Protein AF-A0A954ERR8-F1 (afdb_monomer_lite)

Foldseek 3Di:
DFAPWDDWQWPACPQVLGTWTWTWGADPPPRDIDTDIDRCSQPVDDDDPAAHPVRHGDPCLLVQLLVVLLVQLCQQVVCPVNVDHDQEAEAEALSNLCNLVNNVVVDPDGHAYEYEYADPVRFPKAAPVCCVRSPHDCVQCDPLHQPDPRIGTSNRSNVRRGPHYDYPDPVVVVVVVDDD

Secondary structure (DSSP, 8-state):
--BS--PPEEEE-TTSS--EEEEEEE-TTT--EEEEEE-HHHHSSSS-SSB-TTSSBPTTHHHHHHHHHHHHHHHHT-HHHHT---S-EEEESGGGTTHHHHHHHH-SS---EEEEES-TT---EE-GGGGGGTT--GGGSSTTTTEETTEEEHHHHHHHH-SEEEES-HHHHHHTTS--

Structure (mmCIF, N/CA/C/O backbone):
data_AF-A0A954ERR8-F1
#
_entry.id   AF-A0A954ERR8-F1
#
loop_
_atom_site.group_PDB
_atom_site.id
_atom_site.type_symbol
_atom_site.label_atom_id
_atom_site.label_alt_id
_atom_site.label_comp_id
_atom_site.label_asym_id
_atom_site.label_entity_id
_atom_site.label_seq_id
_atom_site.pdbx_PDB_ins_code
_atom_site.Cartn_x
_atom_site.Cartn_y
_atom_site.Cartn_z
_atom_site.occupancy
_atom_site.B_iso_or_equiv
_atom_site.auth_seq_id
_atom_site.auth_comp_id
_atom_site.auth_asym_id
_atom_site.auth_atom_id
_atom_site.pdbx_PDB_model_num
ATOM 1 N N . MET A 1 1 ? 0.795 -20.669 -9.397 1.00 70.62 1 MET A N 1
ATOM 2 C CA . MET A 1 1 ? 0.284 -19.777 -10.470 1.00 70.62 1 MET A CA 1
ATOM 3 C C . MET A 1 1 ? -1.244 -19.783 -10.391 1.00 70.62 1 MET A C 1
ATOM 5 O O . MET A 1 1 ? -1.769 -20.836 -10.061 1.00 70.62 1 MET A O 1
ATOM 9 N N . LEU A 1 2 ? -1.947 -18.662 -10.621 1.00 84.50 2 LEU A N 1
ATOM 10 C CA . LEU A 1 2 ? -3.424 -18.640 -10.559 1.00 84.50 2 LEU A CA 1
ATOM 11 C C . LEU A 1 2 ? -4.055 -19.585 -11.595 1.00 84.50 2 LEU A C 1
ATOM 13 O O . LEU A 1 2 ? -3.574 -19.647 -12.730 1.00 84.50 2 LEU A O 1
ATOM 17 N N . ALA A 1 3 ? -5.142 -20.249 -11.200 1.00 78.12 3 ALA A N 1
ATOM 18 C CA . ALA A 1 3 ? -6.056 -20.965 -12.087 1.00 78.12 3 ALA A CA 1
ATOM 19 C C . ALA A 1 3 ? -7.071 -19.993 -12.722 1.00 78.12 3 ALA A C 1
ATOM 21 O O . ALA A 1 3 ? -7.228 -18.866 -12.248 1.00 78.12 3 ALA A O 1
ATOM 22 N N . ASP A 1 4 ? -7.746 -20.422 -13.794 1.00 87.06 4 ASP A N 1
ATOM 23 C CA . ASP A 1 4 ? -8.858 -19.705 -14.444 1.00 87.06 4 ASP A CA 1
ATOM 24 C C . ASP A 1 4 ? -8.590 -18.217 -14.705 1.00 87.06 4 ASP A C 1
ATOM 26 O O . ASP A 1 4 ? -9.375 -17.339 -14.335 1.00 87.06 4 ASP A O 1
ATOM 30 N N . LYS A 1 5 ? -7.438 -17.917 -15.314 1.00 87.75 5 LYS A N 1
ATOM 31 C CA . LYS A 1 5 ? -7.037 -16.532 -15.581 1.00 87.75 5 LYS A CA 1
ATOM 32 C C . LYS A 1 5 ? -8.057 -15.847 -16.491 1.00 87.75 5 LYS A C 1
ATOM 34 O O . LYS A 1 5 ? -8.294 -16.288 -17.614 1.00 87.75 5 LYS A O 1
ATOM 39 N N . GLY A 1 6 ? -8.631 -14.750 -16.008 1.00 87.56 6 GLY A N 1
ATOM 40 C CA . GLY A 1 6 ? -9.540 -13.907 -16.777 1.00 87.56 6 GLY A CA 1
ATOM 41 C C . GLY A 1 6 ? -8.800 -12.855 -17.606 1.00 87.56 6 GLY A C 1
ATOM 42 O O . GLY A 1 6 ? -7.570 -12.774 -17.617 1.00 87.56 6 GLY A O 1
ATOM 43 N N . ARG A 1 7 ? -9.567 -12.008 -18.301 1.00 90.50 7 ARG A N 1
ATOM 44 C CA . ARG A 1 7 ? -9.013 -10.909 -19.101 1.00 90.50 7 ARG A CA 1
ATOM 45 C C . ARG A 1 7 ? -8.315 -9.885 -18.189 1.00 90.50 7 ARG A C 1
ATOM 47 O O . ARG A 1 7 ? -8.961 -9.390 -17.265 1.00 90.50 7 ARG A O 1
ATOM 54 N N . PRO A 1 8 ? -7.048 -9.517 -18.456 1.00 93.06 8 PRO A N 1
ATOM 55 C CA . PRO A 1 8 ? -6.372 -8.484 -17.685 1.00 93.06 8 PRO A CA 1
ATOM 56 C C . PRO A 1 8 ? -7.074 -7.129 -17.780 1.00 93.06 8 PRO A C 1
ATOM 58 O O . PRO A 1 8 ? -7.517 -6.717 -18.857 1.00 93.06 8 PRO A O 1
ATOM 61 N N . ILE A 1 9 ? -7.118 -6.421 -16.657 1.00 92.19 9 ILE A N 1
ATOM 62 C CA . ILE A 1 9 ? -7.685 -5.081 -16.531 1.00 92.19 9 ILE A CA 1
ATOM 63 C C . ILE A 1 9 ? -6.525 -4.087 -16.523 1.00 92.19 9 ILE A C 1
ATOM 65 O O . ILE A 1 9 ? -5.677 -4.134 -15.632 1.00 92.19 9 ILE A O 1
ATOM 69 N N . ARG A 1 10 ? -6.452 -3.209 -17.528 1.00 93.56 10 ARG A N 1
ATOM 70 C CA . ARG A 1 10 ? -5.370 -2.219 -17.635 1.00 93.56 10 ARG A CA 1
ATOM 71 C C . ARG A 1 10 ? -5.527 -1.127 -16.579 1.00 93.56 10 ARG A C 1
ATOM 73 O O . ARG A 1 10 ? -6.604 -0.552 -16.455 1.00 93.56 10 ARG A O 1
ATOM 80 N N . LEU A 1 11 ? -4.437 -0.840 -15.870 1.00 92.69 11 LEU A N 1
ATOM 81 C CA . LEU A 1 11 ? -4.310 0.294 -14.952 1.00 92.69 11 LEU A CA 1
ATOM 82 C C . LEU A 1 11 ? -3.485 1.446 -15.558 1.00 92.69 11 LEU A C 1
ATOM 84 O O . LEU A 1 11 ? -3.502 2.547 -15.012 1.00 92.69 11 LEU A O 1
ATOM 88 N N . GLY A 1 12 ? -2.790 1.204 -16.677 1.00 94.94 12 GLY A N 1
ATOM 89 C CA . GLY A 1 12 ? -1.885 2.168 -17.312 1.00 94.94 12 GLY A CA 1
ATOM 90 C C . GLY A 1 12 ? -0.591 2.330 -16.515 1.00 94.94 12 GLY A C 1
ATOM 91 O O . GLY A 1 12 ? -0.167 1.396 -15.834 1.00 94.94 12 GLY A O 1
ATOM 92 N N . ASP A 1 13 ? 0.017 3.512 -16.564 1.00 96.25 13 ASP A N 1
ATOM 93 C CA . ASP A 1 13 ? 1.225 3.843 -15.802 1.00 96.25 13 ASP A CA 1
ATOM 94 C C . ASP A 1 13 ? 0.965 4.991 -14.807 1.00 96.25 13 ASP A C 1
ATOM 96 O O . ASP A 1 13 ? 1.348 6.137 -15.046 1.00 96.25 13 ASP A O 1
ATOM 100 N N . PRO A 1 14 ? 0.253 4.729 -13.698 1.00 93.88 14 PRO A N 1
ATOM 101 C CA . PRO A 1 14 ? -0.209 5.798 -12.821 1.00 93.88 14 PRO A CA 1
ATOM 102 C C . PRO A 1 14 ? 0.894 6.447 -11.979 1.00 93.88 14 PRO A C 1
ATOM 104 O O . PRO A 1 14 ? 0.647 7.511 -11.422 1.00 93.88 14 PRO A O 1
ATOM 107 N N . LEU A 1 15 ? 2.064 5.811 -11.844 1.00 96.06 15 LEU A N 1
ATOM 108 C CA . LEU A 1 15 ? 3.163 6.257 -10.970 1.00 96.06 15 LEU A CA 1
ATOM 109 C C . LEU A 1 15 ? 4.523 6.353 -11.698 1.00 96.06 15 LEU A C 1
ATOM 111 O O . LEU A 1 15 ? 5.566 6.518 -11.055 1.00 96.06 15 LEU A O 1
ATOM 115 N N . GLY A 1 16 ? 4.536 6.241 -13.031 1.00 95.19 16 GLY A N 1
ATOM 116 C CA . GLY A 1 16 ? 5.759 6.287 -13.836 1.00 95.19 16 GLY A CA 1
ATOM 117 C C . GLY A 1 16 ? 6.674 5.075 -13.625 1.00 95.19 16 GLY A C 1
ATOM 118 O O . GLY A 1 16 ? 7.890 5.239 -13.546 1.00 95.19 16 GLY A O 1
ATOM 119 N N . LEU A 1 17 ? 6.098 3.884 -13.440 1.00 94.12 17 LEU A N 1
ATOM 120 C CA . LEU A 1 17 ? 6.796 2.601 -13.273 1.00 94.12 17 LEU A CA 1
ATOM 121 C C . LEU A 1 17 ? 6.710 1.707 -14.521 1.00 94.12 17 LEU A C 1
ATOM 123 O O . LEU A 1 17 ? 7.321 0.637 -14.558 1.00 94.12 17 LEU A O 1
ATOM 127 N N . GLY A 1 18 ? 5.952 2.134 -15.531 1.00 95.00 18 GLY A N 1
ATOM 128 C CA . GLY A 1 18 ? 5.605 1.361 -16.715 1.00 95.00 18 GLY A CA 1
ATOM 129 C C . GLY A 1 18 ? 4.188 0.786 -16.668 1.00 95.00 18 GLY A C 1
ATOM 130 O O . GLY A 1 18 ? 3.493 0.824 -15.653 1.00 95.00 18 GLY A O 1
ATOM 131 N N . GLU A 1 19 ? 3.759 0.239 -17.808 1.00 96.50 19 GLU A N 1
ATOM 132 C CA . GLU A 1 19 ? 2.414 -0.316 -17.993 1.00 96.50 19 GLU A CA 1
ATOM 133 C C . GLU A 1 19 ? 2.089 -1.356 -16.907 1.00 96.50 19 GLU A C 1
ATOM 135 O O . GLU A 1 19 ? 2.792 -2.358 -16.736 1.00 96.50 19 GLU A O 1
ATOM 140 N N . SER A 1 20 ? 0.986 -1.127 -16.198 1.00 96.94 20 SER A N 1
ATOM 141 C CA . SER A 1 20 ? 0.494 -1.984 -15.126 1.00 96.94 20 SER A CA 1
ATOM 142 C C . SER A 1 20 ? -0.925 -2.478 -15.403 1.00 96.94 20 SER A C 1
ATOM 144 O O . SER A 1 20 ? -1.748 -1.823 -16.056 1.00 96.94 20 SER A O 1
ATOM 146 N N . ARG A 1 21 ? -1.222 -3.685 -14.924 1.00 95.81 21 ARG A N 1
ATOM 147 C CA . ARG A 1 21 ? -2.528 -4.334 -15.084 1.00 95.81 21 ARG A CA 1
ATOM 148 C C . ARG A 1 21 ? -2.839 -5.255 -13.914 1.00 95.81 21 ARG A C 1
ATOM 150 O O . ARG A 1 21 ? -1.943 -5.759 -13.248 1.00 95.81 21 ARG A O 1
ATOM 157 N N . LEU A 1 22 ? -4.121 -5.517 -13.706 1.00 94.69 22 LEU A N 1
ATOM 158 C CA . LEU A 1 22 ? -4.595 -6.558 -12.803 1.00 94.69 22 LEU A CA 1
ATOM 159 C C . LEU A 1 22 ? -4.936 -7.803 -13.609 1.00 94.69 22 LEU A C 1
ATOM 161 O O . LEU A 1 22 ? -5.718 -7.738 -14.558 1.00 94.69 22 LEU A O 1
ATOM 165 N N . VAL A 1 23 ? -4.369 -8.940 -13.223 1.00 95.06 23 VAL A N 1
ATOM 166 C CA . VAL A 1 23 ? -4.664 -10.244 -13.818 1.00 95.06 23 VAL A CA 1
ATOM 167 C C . VAL A 1 23 ? -5.600 -11.003 -12.874 1.00 95.06 23 VAL A C 1
ATOM 169 O O . VAL A 1 23 ? -5.136 -11.482 -11.836 1.00 95.06 23 VAL A O 1
ATOM 172 N N . PRO A 1 24 ? -6.906 -11.098 -13.186 1.00 93.12 24 PRO A N 1
ATOM 173 C CA . PRO A 1 24 ? -7.848 -11.854 -12.371 1.00 93.12 24 PRO A CA 1
ATOM 174 C C . PRO A 1 24 ? -7.644 -13.360 -12.549 1.00 93.12 24 PRO A C 1
ATOM 176 O O . PRO A 1 24 ? -7.285 -13.830 -13.629 1.00 93.12 24 PRO A O 1
ATOM 179 N N . GLY A 1 25 ? -7.946 -14.123 -11.509 1.00 94.44 25 GLY A N 1
ATOM 180 C CA . GLY A 1 25 ? -8.005 -15.578 -11.548 1.00 94.44 25 GLY A CA 1
ATOM 181 C C . GLY A 1 25 ? -8.482 -16.144 -10.218 1.00 94.44 25 GLY A C 1
ATOM 182 O O . GLY A 1 25 ? -9.107 -15.447 -9.413 1.00 94.44 25 GLY A O 1
ATOM 183 N N . ARG A 1 26 ? -8.179 -17.417 -9.981 1.00 95.62 26 ARG A N 1
ATOM 184 C CA . ARG A 1 26 ? -8.513 -18.118 -8.741 1.00 95.62 26 ARG A CA 1
ATOM 185 C C . ARG A 1 26 ? -7.284 -18.752 -8.112 1.00 95.62 26 ARG A C 1
ATOM 187 O O . ARG A 1 26 ? -6.397 -19.251 -8.807 1.00 95.62 26 ARG A O 1
ATOM 194 N N . MET A 1 27 ? -7.242 -18.737 -6.786 1.00 95.12 27 MET A N 1
ATOM 195 C CA . MET A 1 27 ? -6.279 -19.520 -6.019 1.00 95.12 27 MET A CA 1
ATOM 196 C C . MET A 1 27 ? -6.541 -21.011 -6.280 1.00 95.12 27 MET A C 1
ATOM 198 O O . MET A 1 27 ? -7.680 -21.437 -6.078 1.00 95.12 27 MET A O 1
ATOM 202 N N . PRO A 1 28 ? -5.543 -21.800 -6.727 1.00 92.25 28 PRO A N 1
ATOM 203 C CA . PRO A 1 28 ? -5.764 -23.192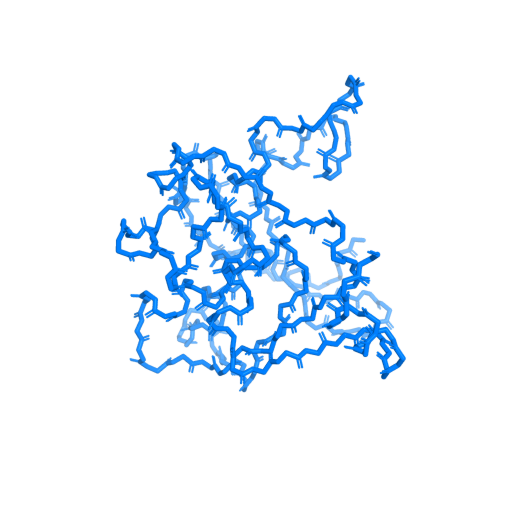 -7.132 1.00 92.25 28 PRO A CA 1
ATOM 204 C C . PRO A 1 28 ? -6.385 -24.066 -6.039 1.00 92.25 28 PRO A C 1
ATOM 206 O O . PRO A 1 28 ? -7.266 -24.867 -6.332 1.00 92.25 28 PRO A O 1
ATOM 209 N N . ASP A 1 29 ? -5.976 -23.861 -4.786 1.00 93.56 29 ASP A N 1
ATOM 210 C CA . ASP A 1 29 ? -6.341 -24.759 -3.683 1.00 93.56 29 ASP A CA 1
ATOM 211 C C . ASP A 1 29 ? -7.678 -24.399 -3.019 1.00 93.56 29 ASP A C 1
ATOM 213 O O . ASP A 1 29 ? -8.315 -25.244 -2.399 1.00 93.56 29 ASP A O 1
ATOM 217 N N . SER A 1 30 ? -8.115 -23.141 -3.129 1.00 95.88 30 SER A N 1
ATOM 218 C CA . SER A 1 30 ? -9.302 -22.633 -2.422 1.00 95.88 30 SER A CA 1
ATOM 219 C C . SER A 1 30 ? -10.393 -22.091 -3.341 1.00 95.88 30 SER A C 1
ATOM 221 O O . SER A 1 30 ? -11.495 -21.796 -2.885 1.00 95.88 30 SER A O 1
ATOM 223 N N . GLY A 1 31 ? -10.098 -21.888 -4.628 1.00 93.44 31 GLY A N 1
ATOM 224 C CA . GLY A 1 31 ? -11.011 -21.252 -5.578 1.00 93.44 31 GLY A CA 1
ATOM 225 C C . GLY A 1 31 ? -11.272 -19.763 -5.308 1.00 93.44 31 GLY A C 1
ATOM 226 O O . GLY A 1 31 ? -12.053 -19.141 -6.038 1.00 93.44 31 GLY A O 1
ATOM 227 N N . VAL A 1 32 ? -10.627 -19.173 -4.292 1.00 93.94 32 VAL A N 1
ATOM 228 C CA . VAL A 1 32 ? -10.771 -17.758 -3.922 1.00 93.94 32 VAL A CA 1
ATOM 229 C C . VAL A 1 32 ? -10.379 -16.880 -5.105 1.00 93.94 32 VAL A C 1
ATOM 231 O O . VAL A 1 32 ? -9.330 -17.085 -5.717 1.00 93.94 32 VAL A O 1
ATOM 234 N N . ARG A 1 33 ? -11.228 -15.896 -5.431 1.00 91.75 33 ARG A N 1
ATOM 235 C CA . ARG A 1 33 ? -10.924 -14.905 -6.470 1.00 91.75 33 ARG A CA 1
ATOM 236 C C . ARG A 1 33 ? -9.710 -14.090 -6.044 1.00 91.75 33 ARG A C 1
ATOM 238 O O . ARG A 1 33 ? -9.688 -13.551 -4.942 1.00 91.75 33 ARG A O 1
ATOM 245 N N . ALA A 1 34 ? -8.739 -13.983 -6.935 1.00 93.12 34 ALA A N 1
ATOM 246 C CA . ALA A 1 34 ? -7.524 -13.223 -6.718 1.00 93.12 34 ALA A CA 1
ATOM 247 C C . ALA A 1 34 ? -7.238 -12.345 -7.932 1.00 93.12 34 ALA A C 1
ATOM 249 O O . ALA A 1 34 ? -7.536 -12.710 -9.071 1.00 93.12 34 ALA A O 1
ATOM 250 N N . TRP A 1 35 ? -6.614 -11.203 -7.675 1.00 93.25 35 TRP A N 1
ATOM 251 C CA . TRP A 1 35 ? -6.053 -10.341 -8.700 1.00 93.25 35 TRP A CA 1
ATOM 252 C C . TRP A 1 35 ? -4.564 -10.207 -8.426 1.00 93.25 35 TRP A C 1
ATOM 254 O O . TRP A 1 35 ? -4.163 -9.855 -7.320 1.00 93.25 35 TRP A O 1
ATOM 264 N N . VAL A 1 36 ? -3.749 -10.499 -9.432 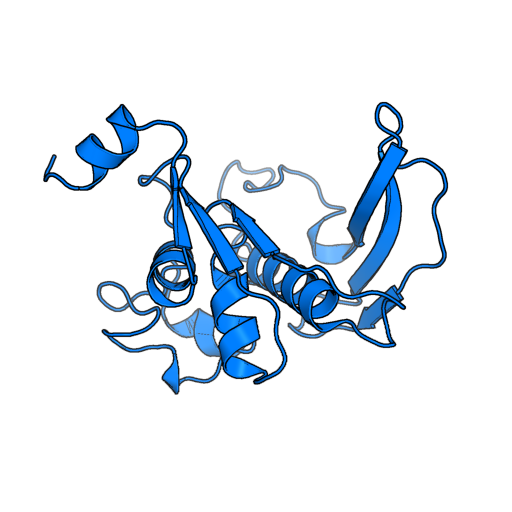1.00 94.88 36 VAL A N 1
ATOM 265 C CA . VAL A 1 36 ? -2.307 -10.261 -9.375 1.00 94.88 36 VAL A CA 1
ATOM 266 C C . VAL A 1 36 ? -2.030 -8.920 -10.030 1.00 94.88 36 VAL A C 1
ATOM 268 O O . VAL A 1 36 ? -2.409 -8.707 -11.183 1.00 94.88 36 VAL A O 1
ATOM 271 N N . LEU A 1 37 ? -1.373 -8.024 -9.296 1.00 95.88 37 LEU A N 1
ATOM 272 C CA . LEU A 1 37 ? -0.784 -6.831 -9.883 1.00 95.88 37 LEU A CA 1
ATOM 273 C C . LEU A 1 37 ? 0.403 -7.251 -10.747 1.00 95.88 37 LEU A C 1
ATOM 275 O O . LEU A 1 37 ? 1.378 -7.810 -10.252 1.00 95.88 37 LEU A O 1
ATOM 279 N N . ASP A 1 38 ? 0.304 -6.971 -12.036 1.00 95.88 38 ASP A N 1
ATOM 280 C CA . ASP A 1 38 ? 1.352 -7.211 -13.009 1.00 95.88 38 ASP A CA 1
ATOM 281 C C . ASP A 1 38 ? 1.912 -5.870 -13.490 1.00 95.88 38 ASP A C 1
ATOM 283 O O . ASP A 1 38 ? 1.192 -5.035 -14.039 1.00 95.88 38 ASP A O 1
ATOM 287 N N . CYS A 1 39 ? 3.203 -5.673 -13.246 1.00 96.75 39 CYS A N 1
ATOM 288 C CA . CYS A 1 39 ? 4.005 -4.540 -13.696 1.00 96.75 39 CYS A CA 1
ATOM 289 C C . CYS A 1 39 ? 5.419 -5.085 -13.955 1.00 96.75 39 CYS A C 1
ATOM 291 O O . CYS A 1 39 ? 6.243 -5.132 -13.034 1.00 96.75 39 CYS A O 1
ATOM 293 N N . PRO A 1 40 ? 5.694 -5.590 -15.172 1.00 95.12 40 PRO A N 1
ATOM 294 C CA . PRO A 1 40 ? 6.929 -6.312 -15.460 1.00 95.12 40 PRO A CA 1
ATOM 295 C C . PRO A 1 40 ? 8.218 -5.562 -15.095 1.00 95.12 40 PRO A C 1
ATOM 297 O O . PRO A 1 40 ? 9.068 -6.198 -14.472 1.00 95.12 40 PRO A O 1
ATOM 300 N N . PRO A 1 41 ? 8.363 -4.240 -15.343 1.00 94.19 41 PRO A N 1
ATOM 301 C CA . PRO A 1 41 ? 9.567 -3.510 -14.935 1.00 94.19 41 PRO A CA 1
ATOM 302 C C . PRO A 1 41 ? 9.860 -3.582 -13.428 1.00 94.19 41 PRO A C 1
ATOM 304 O O . PRO A 1 41 ? 11.016 -3.516 -13.021 1.00 94.19 41 PRO A O 1
ATOM 307 N N . MET A 1 42 ? 8.823 -3.732 -12.596 1.00 93.31 42 MET A N 1
ATOM 308 C CA . MET A 1 42 ? 8.934 -3.719 -11.134 1.00 93.31 42 MET A CA 1
ATOM 309 C C . MET A 1 42 ? 8.997 -5.109 -10.500 1.00 93.31 42 MET A C 1
ATOM 311 O O . MET A 1 42 ? 9.542 -5.245 -9.402 1.00 93.31 42 MET A O 1
ATOM 315 N N . PHE A 1 43 ? 8.426 -6.127 -11.151 1.00 91.56 43 PHE A N 1
ATOM 316 C CA . PHE A 1 43 ? 8.239 -7.456 -10.554 1.00 91.56 43 PHE A CA 1
ATOM 317 C C . PHE A 1 43 ? 8.844 -8.608 -11.365 1.00 91.56 43 PHE A C 1
ATOM 319 O O . PHE A 1 43 ? 8.985 -9.703 -10.832 1.00 91.56 43 PHE A O 1
ATOM 326 N N . THR A 1 44 ? 9.227 -8.390 -12.628 1.00 92.81 44 THR A N 1
ATOM 327 C CA . THR A 1 44 ? 9.946 -9.377 -13.455 1.00 92.81 44 THR A CA 1
ATOM 328 C C . THR A 1 44 ? 11.427 -9.004 -13.511 1.00 92.81 44 THR A C 1
ATOM 330 O O . THR A 1 44 ? 11.950 -8.608 -14.549 1.00 92.81 44 THR A O 1
ATOM 333 N N . ARG A 1 45 ? 12.083 -9.072 -12.352 1.00 92.94 45 ARG A N 1
ATOM 334 C CA . ARG A 1 45 ? 13.506 -8.762 -12.162 1.00 92.94 45 ARG A CA 1
ATOM 335 C C . ARG A 1 45 ? 14.113 -9.679 -11.104 1.00 92.94 45 ARG A C 1
ATOM 337 O O . ARG A 1 45 ? 13.379 -10.207 -10.270 1.00 92.94 45 ARG A O 1
ATOM 344 N N . ASP A 1 46 ? 15.431 -9.850 -11.150 1.00 93.50 46 ASP A N 1
ATOM 345 C CA . ASP A 1 46 ? 16.179 -10.626 -10.156 1.00 93.50 46 ASP A CA 1
ATOM 346 C C . ASP A 1 46 ? 16.082 -9.989 -8.767 1.00 93.50 46 ASP A C 1
ATOM 348 O O . ASP A 1 46 ? 15.936 -8.775 -8.655 1.00 93.50 46 ASP A O 1
ATOM 352 N N . GLY A 1 47 ? 16.215 -10.796 -7.713 1.00 93.00 47 GLY A N 1
ATOM 353 C CA . GLY A 1 47 ? 16.057 -10.369 -6.321 1.00 93.00 47 GLY A CA 1
ATOM 354 C C . GLY A 1 47 ? 14.735 -10.837 -5.705 1.00 93.00 47 GLY A C 1
ATOM 355 O O . GLY A 1 47 ? 14.043 -11.707 -6.235 1.00 93.00 47 GLY A O 1
ATOM 356 N N . GLY A 1 48 ? 14.406 -10.287 -4.540 1.00 92.94 48 GLY A N 1
ATOM 357 C CA . GLY A 1 48 ? 13.203 -10.604 -3.779 1.00 92.94 48 GLY A CA 1
ATOM 358 C C . GLY A 1 48 ? 12.096 -9.544 -3.881 1.00 92.94 48 GLY A C 1
ATOM 359 O O . GLY A 1 48 ? 12.248 -8.501 -4.527 1.00 92.94 48 GLY A O 1
ATOM 360 N N . PRO A 1 49 ? 10.963 -9.775 -3.188 1.00 89.62 49 PRO A N 1
ATOM 361 C CA . PRO A 1 49 ? 9.861 -8.814 -3.127 1.00 89.62 49 PRO A CA 1
ATOM 362 C C . PRO A 1 49 ? 10.257 -7.462 -2.519 1.00 89.62 49 PRO A C 1
ATOM 364 O O . PRO A 1 49 ? 9.684 -6.448 -2.908 1.00 89.62 49 PRO A O 1
ATOM 367 N N . TYR A 1 50 ? 11.236 -7.467 -1.605 1.00 92.31 50 TYR A N 1
ATOM 368 C CA . TYR A 1 50 ? 11.707 -6.294 -0.857 1.00 92.31 50 TYR A CA 1
ATOM 369 C C . TYR A 1 50 ? 13.160 -5.918 -1.171 1.00 92.31 50 TYR A C 1
ATOM 371 O O . TYR A 1 50 ? 13.469 -4.731 -1.233 1.00 92.31 50 TYR A O 1
ATOM 379 N N . LEU A 1 51 ? 14.016 -6.917 -1.421 1.00 95.62 51 LEU A N 1
ATOM 380 C CA . LEU A 1 51 ? 15.464 -6.745 -1.566 1.00 95.62 51 LEU A CA 1
ATOM 381 C C . LEU A 1 51 ? 15.932 -6.969 -3.006 1.00 95.62 51 LEU A C 1
ATOM 383 O O . LEU A 1 51 ? 15.422 -7.859 -3.692 1.00 95.62 51 LEU A O 1
ATOM 387 N N . GLY A 1 52 ? 16.910 -6.186 -3.447 1.00 95.69 52 GLY A N 1
ATOM 388 C CA . GLY A 1 52 ? 17.631 -6.369 -4.698 1.00 95.69 52 GLY A CA 1
ATOM 389 C C . GLY A 1 52 ? 18.600 -7.555 -4.670 1.00 95.69 52 GLY A C 1
ATOM 390 O O . GLY A 1 52 ? 18.797 -8.182 -3.626 1.00 95.69 52 GLY A O 1
ATOM 391 N N . PRO A 1 53 ? 19.226 -7.885 -5.815 1.00 94.75 53 PRO A N 1
ATOM 392 C CA . PRO A 1 53 ? 20.251 -8.931 -5.896 1.00 94.75 53 PRO A CA 1
ATOM 393 C C . PRO A 1 53 ? 21.465 -8.691 -4.987 1.00 94.75 53 PRO A C 1
ATOM 395 O O . PRO A 1 53 ? 22.178 -9.631 -4.651 1.00 94.75 53 PRO A O 1
ATOM 398 N N . ASP A 1 54 ? 21.699 -7.440 -4.595 1.00 95.19 54 ASP A N 1
ATOM 399 C CA . ASP A 1 54 ? 22.746 -7.004 -3.670 1.00 95.19 54 ASP A CA 1
ATOM 400 C C . ASP A 1 54 ? 22.345 -7.130 -2.186 1.00 95.19 54 ASP A C 1
ATOM 402 O O . ASP A 1 54 ? 23.162 -6.864 -1.307 1.00 95.19 54 ASP A O 1
ATOM 406 N N . GLY A 1 55 ? 21.106 -7.547 -1.903 1.00 95.19 55 GLY A N 1
ATOM 407 C CA . GLY A 1 55 ? 20.570 -7.710 -0.553 1.00 95.19 55 GLY A CA 1
ATOM 408 C C . GLY A 1 55 ? 20.075 -6.418 0.101 1.00 95.19 55 GLY A C 1
ATOM 409 O O . GLY A 1 55 ? 19.610 -6.480 1.236 1.00 95.19 55 GLY A O 1
ATOM 410 N N . ASN A 1 56 ? 20.136 -5.276 -0.592 1.00 95.31 56 ASN A N 1
ATOM 411 C CA . ASN A 1 56 ? 19.613 -4.003 -0.098 1.00 95.31 56 ASN A CA 1
ATOM 412 C C . ASN A 1 56 ? 18.153 -3.812 -0.510 1.00 95.31 56 ASN A C 1
ATOM 414 O O . ASN A 1 56 ? 17.694 -4.406 -1.485 1.00 95.31 56 ASN A O 1
ATOM 418 N N . ASP A 1 57 ? 17.421 -2.956 0.200 1.00 94.31 57 ASP A N 1
ATOM 419 C CA . ASP A 1 57 ? 16.077 -2.567 -0.221 1.00 94.31 57 ASP A CA 1
ATOM 420 C C . ASP A 1 57 ? 16.093 -1.966 -1.627 1.00 94.31 57 ASP A C 1
ATOM 422 O O . ASP A 1 57 ? 16.975 -1.181 -1.987 1.00 94.31 57 ASP A O 1
ATOM 426 N N . TRP A 1 58 ? 15.073 -2.288 -2.421 1.00 95.62 58 TRP A N 1
ATOM 427 C CA . TRP A 1 58 ? 14.900 -1.605 -3.694 1.00 95.62 58 TRP A CA 1
ATOM 428 C C . TRP A 1 58 ? 14.689 -0.105 -3.462 1.00 95.62 58 TRP A C 1
ATOM 430 O O . TRP A 1 58 ? 13.780 0.268 -2.712 1.00 95.62 58 TRP A O 1
ATOM 440 N N . PRO A 1 59 ? 15.420 0.773 -4.175 1.00 94.38 59 PRO A N 1
ATOM 441 C CA . PRO A 1 59 ? 15.239 2.217 -4.041 1.00 94.38 59 PRO A CA 1
ATOM 442 C C . PRO A 1 59 ? 13.837 2.665 -4.472 1.00 94.38 59 PRO A C 1
ATOM 444 O O . PRO A 1 59 ? 13.381 3.726 -4.072 1.00 94.38 59 PRO A O 1
ATOM 447 N N . ASP A 1 60 ? 13.132 1.854 -5.265 1.00 95.12 60 ASP A N 1
ATOM 448 C CA . ASP A 1 60 ? 11.773 2.107 -5.742 1.00 95.12 60 ASP A CA 1
ATOM 449 C C . ASP A 1 60 ? 10.672 1.430 -4.899 1.00 95.12 60 ASP A C 1
ATOM 451 O O . ASP A 1 60 ? 9.500 1.483 -5.283 1.00 95.12 60 ASP A O 1
ATOM 455 N N . ASN A 1 61 ? 10.998 0.838 -3.736 1.00 96.75 61 ASN A N 1
ATOM 456 C CA . ASN A 1 61 ? 10.021 0.154 -2.874 1.00 96.75 61 ASN A CA 1
ATOM 457 C C . ASN A 1 61 ? 8.815 1.038 -2.531 1.00 96.75 61 ASN A C 1
ATOM 459 O O . ASN A 1 61 ? 7.677 0.568 -2.603 1.00 96.75 61 ASN A O 1
ATOM 463 N N . PHE A 1 62 ? 9.039 2.325 -2.251 1.00 97.12 62 PHE A N 1
ATOM 464 C CA . PHE A 1 62 ? 7.957 3.279 -2.006 1.00 97.12 62 PHE A CA 1
ATOM 465 C C . PHE A 1 62 ? 6.946 3.292 -3.167 1.00 97.12 62 PHE A C 1
ATOM 467 O O . PHE A 1 62 ? 5.748 3.126 -2.956 1.00 97.12 62 PHE A O 1
ATOM 474 N N . LYS A 1 63 ? 7.411 3.347 -4.423 1.00 96.88 63 LYS A N 1
ATOM 475 C CA . LYS A 1 63 ? 6.525 3.312 -5.596 1.00 96.88 63 LYS A CA 1
ATOM 476 C C . LYS A 1 63 ? 5.889 1.945 -5.821 1.00 96.88 63 LYS A C 1
ATOM 478 O O . LYS A 1 63 ? 4.717 1.888 -6.186 1.00 96.88 63 LYS A O 1
ATOM 483 N N . ARG A 1 64 ? 6.622 0.844 -5.622 1.00 96.25 64 ARG A N 1
ATOM 484 C CA . ARG A 1 64 ? 6.090 -0.521 -5.818 1.00 96.25 64 ARG A CA 1
ATOM 485 C C . ARG A 1 64 ? 4.891 -0.786 -4.915 1.00 96.25 64 ARG A C 1
ATOM 487 O O . ARG A 1 64 ? 3.863 -1.280 -5.377 1.00 96.25 64 ARG A O 1
ATOM 494 N N . PHE A 1 65 ? 5.027 -0.453 -3.634 1.00 97.88 65 PHE A N 1
ATOM 495 C CA . PHE A 1 65 ? 3.980 -0.680 -2.645 1.00 97.88 65 PHE A CA 1
ATOM 496 C C . PHE A 1 65 ? 2.886 0.391 -2.711 1.00 97.88 65 PHE A C 1
ATOM 498 O O . PHE A 1 65 ? 1.717 0.063 -2.519 1.00 97.88 65 PHE A O 1
ATOM 505 N N . ALA A 1 66 ? 3.204 1.618 -3.141 1.00 98.12 66 ALA A N 1
ATOM 506 C CA . ALA A 1 66 ? 2.188 2.585 -3.551 1.00 98.12 66 ALA A CA 1
ATOM 507 C C . ALA A 1 66 ? 1.345 2.075 -4.731 1.00 98.12 66 ALA A C 1
ATOM 509 O O . ALA A 1 66 ? 0.121 2.162 -4.683 1.00 98.12 66 ALA A O 1
ATOM 510 N N . LEU A 1 67 ? 1.955 1.468 -5.759 1.00 97.94 67 LEU A N 1
ATOM 511 C CA . LEU A 1 67 ? 1.222 0.881 -6.886 1.00 97.94 67 LEU A CA 1
ATOM 512 C C . LEU A 1 67 ? 0.305 -0.257 -6.422 1.00 97.94 67 LEU A C 1
ATOM 514 O O . LEU A 1 67 ? -0.847 -0.320 -6.853 1.00 97.94 67 LEU A O 1
ATOM 518 N N . LEU A 1 68 ? 0.788 -1.124 -5.525 1.00 97.75 68 LEU A N 1
ATOM 519 C CA . LEU A 1 68 ? -0.011 -2.193 -4.921 1.00 97.75 68 LEU A CA 1
ATOM 520 C C . LEU A 1 68 ? -1.217 -1.637 -4.157 1.00 97.75 68 LEU A C 1
ATOM 522 O O . LEU A 1 68 ? -2.351 -2.039 -4.420 1.00 97.75 68 LEU A O 1
ATOM 526 N N . ALA A 1 69 ? -0.983 -0.690 -3.250 1.00 98.06 69 ALA A N 1
ATOM 527 C CA . ALA A 1 69 ? -2.028 -0.059 -2.457 1.00 98.06 69 ALA A CA 1
ATOM 528 C C . ALA A 1 69 ? -3.044 0.689 -3.334 1.00 98.06 69 ALA A C 1
ATOM 530 O O . ALA A 1 69 ? -4.253 0.538 -3.160 1.00 98.06 69 ALA A O 1
ATOM 531 N N . ARG A 1 70 ? -2.570 1.429 -4.340 1.00 96.19 70 ARG A N 1
ATOM 532 C CA . ARG A 1 70 ? -3.412 2.144 -5.302 1.00 96.19 70 ARG A CA 1
ATOM 533 C C . ARG A 1 70 ? -4.271 1.179 -6.114 1.00 96.19 70 ARG A C 1
ATOM 535 O O . ARG A 1 70 ? -5.458 1.422 -6.303 1.00 96.19 70 ARG A O 1
ATOM 542 N N . ALA A 1 71 ? -3.700 0.070 -6.579 1.00 95.38 71 ALA A N 1
ATOM 543 C CA . ALA A 1 71 ? -4.440 -0.955 -7.305 1.00 95.38 71 ALA A CA 1
ATOM 544 C C . ALA A 1 71 ? -5.513 -1.621 -6.425 1.00 95.38 71 ALA A C 1
ATOM 546 O O . ALA A 1 71 ? -6.637 -1.813 -6.882 1.00 95.38 71 ALA A O 1
ATOM 547 N N . ALA A 1 72 ? -5.201 -1.917 -5.160 1.00 95.62 72 ALA A N 1
ATOM 548 C CA . ALA A 1 72 ? -6.168 -2.455 -4.204 1.00 95.62 72 ALA A CA 1
ATOM 549 C C . ALA A 1 72 ? -7.304 -1.461 -3.907 1.00 95.62 72 ALA A C 1
ATOM 551 O O . ALA A 1 72 ? -8.472 -1.849 -3.916 1.00 95.62 72 ALA A O 1
ATOM 552 N N . ALA A 1 73 ? -6.989 -0.176 -3.728 1.00 95.00 73 ALA A N 1
ATOM 553 C CA . ALA A 1 73 ? -7.993 0.871 -3.570 1.00 95.00 73 ALA A CA 1
ATOM 554 C C . ALA A 1 73 ? -8.884 0.990 -4.822 1.00 95.00 73 ALA A C 1
ATOM 556 O O . ALA A 1 73 ? -10.102 1.083 -4.693 1.00 95.00 73 ALA A O 1
ATOM 557 N N . LEU A 1 74 ? -8.310 0.894 -6.031 1.00 92.00 74 LEU A N 1
ATOM 558 C CA . LEU A 1 74 ? -9.066 0.906 -7.292 1.00 92.00 74 LEU A CA 1
ATOM 559 C C . LEU A 1 74 ? -10.014 -0.288 -7.418 1.00 92.00 74 LEU A C 1
ATOM 561 O O . LEU A 1 74 ? -11.144 -0.119 -7.865 1.00 92.00 74 LEU A O 1
ATOM 565 N N . VAL A 1 75 ? -9.584 -1.486 -7.010 1.00 90.81 75 VAL A N 1
ATOM 566 C CA . VAL A 1 75 ? -10.479 -2.654 -6.906 1.00 90.81 75 VAL A CA 1
ATOM 567 C C . VAL A 1 75 ? -11.600 -2.363 -5.906 1.00 90.81 75 VAL A C 1
ATOM 569 O O . VAL A 1 75 ? -12.762 -2.658 -6.176 1.00 90.81 75 VAL A O 1
ATOM 572 N N . GLY A 1 76 ? -11.256 -1.737 -4.782 1.00 90.12 76 GLY A N 1
ATOM 573 C CA . GLY A 1 76 ? -12.167 -1.337 -3.717 1.00 90.12 76 GLY A CA 1
ATOM 574 C C . GLY A 1 76 ? -13.287 -0.388 -4.140 1.00 90.12 76 GLY A C 1
ATOM 575 O O . GLY A 1 76 ? -14.433 -0.563 -3.734 1.00 90.12 76 GLY A O 1
ATOM 576 N N . ILE A 1 77 ? -12.974 0.593 -4.984 1.00 87.94 77 ILE A N 1
ATOM 577 C CA . ILE A 1 77 ? -13.955 1.538 -5.548 1.00 87.94 77 ILE A CA 1
ATOM 578 C C . ILE A 1 77 ? -14.497 1.083 -6.908 1.00 87.94 77 ILE A C 1
ATOM 580 O O . ILE A 1 77 ? -15.228 1.814 -7.572 1.00 87.94 77 ILE A O 1
ATOM 584 N N . GLY A 1 78 ? -14.114 -0.119 -7.342 1.00 74.12 78 GLY A N 1
ATOM 585 C CA . GLY A 1 78 ? -14.113 -0.526 -8.740 1.00 74.12 78 GLY A CA 1
ATOM 586 C C . GLY A 1 78 ? -15.471 -0.555 -9.431 1.00 74.12 78 GLY A C 1
ATOM 587 O O . GLY A 1 78 ? -15.482 -0.553 -10.656 1.00 74.12 78 GLY A O 1
ATOM 588 N N . GLY A 1 79 ? -16.600 -0.561 -8.712 1.00 69.62 79 GLY A N 1
ATOM 589 C CA . GLY A 1 79 ? -17.942 -0.409 -9.289 1.00 69.62 79 GLY A CA 1
ATOM 590 C C . GLY A 1 79 ? -18.124 -1.145 -10.628 1.00 69.62 79 GLY A C 1
ATOM 591 O O . GLY A 1 79 ? -17.991 -2.367 -10.706 1.00 69.62 79 GLY A O 1
ATOM 592 N N . SER A 1 80 ? -18.365 -0.394 -11.708 1.00 59.09 80 SER A N 1
ATOM 593 C CA . SER A 1 80 ? -18.538 -0.912 -13.076 1.00 59.09 80 SER A CA 1
ATOM 594 C C . SER A 1 80 ? -17.270 -1.485 -13.734 1.00 59.09 80 SER A C 1
ATOM 596 O O . SER A 1 80 ? -17.392 -2.341 -14.607 1.00 59.09 80 SER A O 1
ATOM 598 N N . MET A 1 81 ? -16.063 -1.079 -13.318 1.00 73.69 81 MET A N 1
ATOM 599 C CA . MET A 1 81 ? -14.783 -1.626 -13.804 1.00 73.69 81 MET A CA 1
ATOM 600 C C . MET A 1 81 ? -14.575 -3.074 -13.348 1.00 73.69 81 MET A C 1
ATOM 602 O O . MET A 1 81 ? -14.020 -3.881 -14.094 1.00 73.69 81 MET A O 1
ATOM 606 N N . MET A 1 82 ? -15.027 -3.400 -12.134 1.00 78.44 82 MET A N 1
ATOM 607 C CA . MET A 1 82 ? -14.916 -4.743 -11.550 1.00 78.44 82 MET A CA 1
ATOM 608 C C . MET A 1 82 ? -16.219 -5.549 -11.645 1.00 78.44 82 MET A C 1
ATOM 610 O O . MET A 1 82 ? -16.202 -6.762 -11.437 1.00 78.44 82 MET A O 1
ATOM 614 N N . GLY A 1 83 ? -17.348 -4.894 -11.943 1.00 80.06 83 GLY A N 1
ATOM 615 C CA . GLY A 1 83 ? -18.685 -5.501 -11.922 1.00 80.06 83 GLY A CA 1
ATOM 616 C C . GLY A 1 83 ? -19.141 -5.926 -10.520 1.00 80.06 83 GLY A C 1
ATOM 617 O O . GLY A 1 83 ? -20.068 -6.721 -10.385 1.00 80.06 83 GLY A O 1
ATOM 618 N N . TRP A 1 84 ? -18.447 -5.454 -9.485 1.00 85.69 84 TRP A N 1
ATOM 619 C CA . TRP A 1 84 ? -18.629 -5.798 -8.078 1.00 85.69 84 TRP A CA 1
ATOM 620 C C . TRP A 1 84 ? -17.850 -4.792 -7.219 1.00 85.69 84 TRP A C 1
ATOM 622 O O . TRP A 1 84 ? -16.830 -4.258 -7.654 1.00 85.69 84 TRP A O 1
ATOM 632 N N . GLN A 1 85 ? -18.323 -4.564 -5.996 1.00 87.94 85 GLN A N 1
ATOM 633 C CA . GLN A 1 85 ? -17.648 -3.772 -4.973 1.00 87.94 85 GLN A CA 1
ATOM 634 C C . GLN A 1 85 ? -17.569 -4.592 -3.674 1.00 87.94 85 GLN A C 1
ATOM 636 O O . GLN A 1 85 ? -18.564 -5.229 -3.316 1.00 87.94 85 GLN A O 1
ATOM 641 N N . PRO A 1 86 ? -16.418 -4.640 -2.979 1.00 91.25 86 PRO A N 1
ATOM 642 C CA . PRO A 1 86 ? -16.327 -5.310 -1.685 1.00 91.25 86 PRO A CA 1
ATOM 643 C C . PRO A 1 86 ? -17.063 -4.526 -0.591 1.00 91.25 86 PRO A C 1
ATOM 645 O O . PRO A 1 86 ? -17.062 -3.299 -0.602 1.00 91.25 86 PRO A O 1
ATOM 648 N N . ASP A 1 87 ? -17.608 -5.230 0.401 1.00 92.50 87 ASP A N 1
ATOM 649 C CA . ASP A 1 87 ? -18.215 -4.605 1.588 1.00 92.50 87 ASP A CA 1
ATOM 650 C C . ASP A 1 87 ? -17.171 -4.012 2.546 1.00 92.50 87 ASP A C 1
ATOM 652 O O . ASP A 1 87 ? -17.455 -3.099 3.318 1.00 92.50 87 ASP A O 1
ATOM 656 N N . VAL A 1 88 ? -15.953 -4.556 2.521 1.00 95.06 88 VAL A N 1
ATOM 657 C CA . VAL A 1 88 ? -14.830 -4.156 3.368 1.00 95.06 88 VAL A CA 1
ATOM 658 C C . VAL A 1 88 ? -13.520 -4.406 2.635 1.00 95.06 88 VAL A C 1
ATOM 660 O O . VAL A 1 88 ? -13.373 -5.396 1.916 1.00 95.06 88 VAL A O 1
ATOM 663 N N . ILE A 1 89 ? -12.551 -3.521 2.841 1.00 96.62 89 ILE A N 1
ATOM 664 C CA . ILE A 1 89 ? -11.165 -3.738 2.430 1.00 96.62 89 ILE A CA 1
ATOM 665 C C . ILE A 1 89 ? -10.344 -4.035 3.676 1.00 96.62 89 ILE A C 1
ATOM 667 O O . ILE A 1 89 ? -10.481 -3.357 4.690 1.00 96.62 89 ILE A O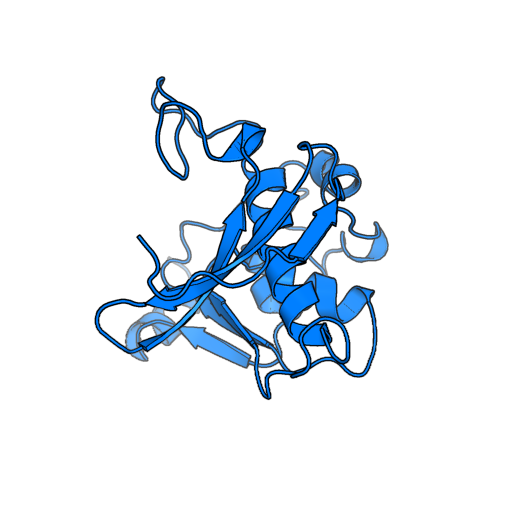 1
ATOM 671 N N . HIS A 1 90 ? -9.485 -5.044 3.603 1.00 98.06 90 HIS A N 1
ATOM 672 C CA . HIS A 1 90 ? -8.593 -5.406 4.696 1.00 98.06 90 HIS A CA 1
ATOM 673 C C . HIS A 1 90 ? -7.141 -5.254 4.240 1.00 98.06 90 HIS A C 1
ATOM 675 O O . HIS A 1 90 ? -6.622 -6.074 3.485 1.00 98.06 90 HIS A O 1
ATOM 681 N N . ALA A 1 91 ? -6.515 -4.165 4.672 1.00 98.31 91 ALA A N 1
ATOM 682 C CA . ALA A 1 91 ? -5.116 -3.851 4.432 1.00 98.31 91 ALA A CA 1
ATOM 683 C C . ALA A 1 91 ? -4.232 -4.435 5.548 1.00 98.31 91 ALA A C 1
ATOM 685 O O . ALA A 1 91 ? -4.619 -4.487 6.713 1.00 98.31 91 ALA A O 1
ATOM 686 N N . ASN A 1 92 ? -3.045 -4.896 5.177 1.00 98.06 92 ASN A N 1
ATOM 687 C CA . ASN A 1 92 ? -2.082 -5.571 6.034 1.00 98.06 92 ASN A CA 1
ATOM 688 C C . ASN A 1 92 ? -0.708 -4.912 5.883 1.00 98.06 92 ASN A C 1
ATOM 690 O O . ASN A 1 92 ? -0.169 -4.875 4.772 1.00 98.06 92 ASN A O 1
ATOM 694 N N . ASP A 1 93 ? -0.175 -4.422 7.002 1.00 97.81 93 ASP A N 1
ATOM 695 C CA . ASP A 1 93 ? 1.143 -3.798 7.140 1.00 97.81 93 ASP A CA 1
ATOM 696 C C . ASP A 1 93 ? 1.432 -2.638 6.172 1.00 97.81 93 ASP A C 1
ATOM 698 O O . ASP A 1 93 ? 0.617 -2.216 5.343 1.00 97.81 93 ASP A O 1
ATOM 702 N N . TRP A 1 94 ? 2.635 -2.079 6.301 1.00 97.56 94 TRP A N 1
ATOM 703 C CA . TRP A 1 94 ? 3.063 -0.892 5.571 1.00 97.56 94 TRP A CA 1
ATOM 704 C C . TRP A 1 94 ? 2.942 -1.049 4.047 1.00 97.56 94 TRP A C 1
ATOM 706 O O . TRP A 1 94 ? 2.658 -0.075 3.354 1.00 97.56 94 TRP A O 1
ATOM 716 N N . GLN A 1 95 ? 3.067 -2.268 3.513 1.00 97.69 95 GLN A N 1
ATOM 717 C CA . GLN A 1 95 ? 2.964 -2.570 2.081 1.00 97.69 95 GLN A CA 1
ATOM 718 C C . GLN A 1 95 ? 1.608 -2.171 1.486 1.00 97.69 95 GLN A C 1
ATOM 720 O O . GLN A 1 95 ? 1.510 -1.917 0.286 1.00 97.69 95 GLN A O 1
ATOM 725 N N . THR A 1 96 ? 0.558 -2.129 2.310 1.00 98.38 96 THR A N 1
ATOM 726 C CA . THR A 1 96 ? -0.787 -1.695 1.907 1.00 98.38 96 THR A CA 1
ATOM 727 C C . THR A 1 96 ? -1.303 -0.524 2.743 1.00 98.38 96 THR A C 1
ATOM 729 O O . THR A 1 96 ? -2.462 -0.134 2.612 1.00 98.38 96 THR A O 1
ATOM 732 N N . GLY A 1 97 ? -0.443 0.098 3.552 1.00 98.12 97 GLY A N 1
ATOM 733 C CA . GLY A 1 97 ? -0.810 1.201 4.439 1.00 98.12 97 GLY A CA 1
ATOM 734 C C . GLY A 1 97 ? -1.333 2.448 3.717 1.00 98.12 97 GLY A C 1
ATOM 735 O O . GLY A 1 97 ? -2.104 3.209 4.293 1.00 98.12 97 GLY A O 1
ATOM 736 N N . LEU A 1 98 ? -1.015 2.626 2.429 1.00 98.56 98 LEU A N 1
ATOM 737 C CA . LEU A 1 98 ? -1.576 3.714 1.619 1.00 98.56 98 LEU A CA 1
ATOM 738 C C . LEU A 1 98 ? -3.005 3.462 1.110 1.00 98.56 98 LEU A C 1
ATOM 740 O O . LEU A 1 98 ? -3.638 4.397 0.628 1.00 98.56 98 LEU A O 1
ATOM 744 N N . VAL A 1 99 ? -3.540 2.237 1.208 1.00 98.38 99 VAL A N 1
ATOM 745 C CA . VAL A 1 99 ? -4.907 1.914 0.754 1.00 98.38 99 VAL A CA 1
ATOM 746 C C . VAL A 1 99 ? -5.950 2.873 1.343 1.00 98.38 99 VAL A C 1
ATOM 748 O O . VAL A 1 99 ? -6.660 3.494 0.554 1.00 98.38 99 VAL A O 1
ATOM 751 N N . PRO A 1 100 ? -6.066 3.042 2.677 1.00 97.69 100 PRO A N 1
ATOM 752 C CA . PRO A 1 100 ? -7.094 3.909 3.246 1.00 97.69 100 PRO A CA 1
ATOM 753 C C . PRO A 1 100 ? -6.918 5.389 2.883 1.00 97.69 100 PRO A C 1
ATOM 755 O O . PRO A 1 100 ? -7.915 6.072 2.683 1.00 97.69 100 PRO A O 1
ATOM 758 N N . VAL A 1 101 ? -5.681 5.864 2.711 1.00 97.44 101 VAL A N 1
ATOM 759 C CA . VAL A 1 101 ? -5.403 7.233 2.247 1.00 97.44 101 VAL A CA 1
ATOM 760 C C . VAL A 1 101 ? -5.868 7.457 0.807 1.00 97.44 101 VAL A C 1
ATOM 762 O O . VAL A 1 101 ? -6.459 8.488 0.507 1.00 97.44 101 VAL A O 1
ATOM 765 N N . TYR A 1 102 ? -5.652 6.495 -0.097 1.00 97.31 102 TYR A N 1
ATOM 766 C CA . TYR A 1 102 ? -6.165 6.622 -1.464 1.00 97.31 102 TYR A CA 1
ATOM 767 C C . TYR A 1 102 ? -7.695 6.654 -1.502 1.00 97.31 102 TYR A C 1
ATOM 769 O O . TYR A 1 102 ? -8.270 7.404 -2.288 1.00 97.31 102 TYR A O 1
ATOM 777 N N . LEU A 1 103 ? -8.355 5.851 -0.660 1.00 95.50 103 LEU A N 1
ATOM 778 C CA . LEU A 1 103 ? -9.817 5.842 -0.558 1.00 95.50 103 LEU A CA 1
ATOM 779 C C . LEU A 1 103 ? -10.357 7.179 -0.038 1.00 95.50 103 LEU A C 1
ATOM 781 O O . LEU A 1 103 ? -11.361 7.659 -0.558 1.00 95.50 103 LEU A O 1
ATOM 785 N N . ASP A 1 104 ? -9.689 7.774 0.952 1.00 95.25 104 ASP A N 1
ATOM 786 C CA . ASP A 1 104 ? -10.023 9.101 1.475 1.00 95.25 104 ASP A CA 1
ATOM 787 C C . ASP A 1 104 ? -9.894 10.177 0.385 1.00 95.25 104 ASP A C 1
ATOM 789 O O . ASP A 1 104 ? -10.860 10.881 0.089 1.00 95.25 104 ASP A O 1
ATOM 793 N N . GLN A 1 105 ? -8.753 10.208 -0.314 1.00 94.88 105 GLN A N 1
ATOM 794 C CA . GLN A 1 105 ? -8.484 11.180 -1.377 1.00 94.88 105 GLN A CA 1
ATOM 795 C C . GLN A 1 105 ? -9.466 11.084 -2.556 1.00 94.88 105 GLN A C 1
ATOM 797 O O . GLN A 1 105 ? -9.828 12.101 -3.147 1.00 94.88 105 GLN A O 1
ATOM 802 N N . TRP A 1 106 ? -9.881 9.878 -2.956 1.00 92.00 106 TRP A N 1
ATOM 803 C CA . TRP A 1 106 ? -10.772 9.703 -4.115 1.00 92.00 106 TRP A CA 1
ATOM 804 C C . TRP A 1 106 ? -12.251 9.945 -3.808 1.00 92.00 106 TRP A C 1
ATOM 806 O O . TRP A 1 106 ? -13.038 10.119 -4.740 1.00 92.00 106 TRP A O 1
ATOM 816 N N . GLY A 1 107 ? -12.621 10.024 -2.530 1.00 81.81 107 GLY A N 1
ATOM 817 C CA . GLY A 1 107 ? -13.958 10.414 -2.100 1.00 81.81 107 GLY A CA 1
ATOM 818 C C . GLY A 1 107 ? -15.042 9.335 -2.257 1.00 81.81 107 GLY A C 1
ATOM 819 O O . GLY A 1 107 ? -14.861 8.280 -2.855 1.00 81.81 107 GLY A O 1
ATOM 820 N N . SER A 1 108 ? -16.201 9.616 -1.655 1.00 74.00 108 SER A N 1
ATOM 821 C CA . SER A 1 108 ? -17.321 8.687 -1.416 1.00 74.00 108 SER A CA 1
ATOM 822 C C . SER A 1 108 ? -18.214 8.432 -2.649 1.00 74.00 108 SER A C 1
ATOM 824 O O . SER A 1 108 ? -18.445 9.370 -3.419 1.00 74.00 108 SER A O 1
ATOM 826 N N . PRO A 1 109 ? -18.807 7.220 -2.804 1.00 78.69 109 PRO A N 1
ATOM 827 C CA . PRO A 1 109 ? -18.809 6.099 -1.851 1.00 78.69 109 PRO A CA 1
ATOM 828 C C . PRO A 1 109 ? -17.636 5.119 -2.003 1.00 78.69 109 PRO A C 1
ATOM 830 O O . PRO A 1 109 ? -17.470 4.470 -3.036 1.00 78.69 109 PRO A O 1
ATOM 833 N N . VAL A 1 110 ? -16.889 4.938 -0.907 1.00 88.06 110 VAL A N 1
ATOM 834 C CA . VAL A 1 110 ? -15.830 3.925 -0.749 1.00 88.06 110 VAL A CA 1
ATOM 835 C C . VAL A 1 110 ? -16.184 2.933 0.364 1.00 88.06 110 VAL A C 1
ATOM 837 O O . VAL A 1 110 ? -16.835 3.319 1.341 1.00 88.06 110 VAL A O 1
ATOM 840 N N . PRO A 1 111 ? -15.769 1.659 0.266 1.00 91.25 111 PRO A N 1
ATOM 841 C CA . PRO A 1 111 ? -15.959 0.701 1.347 1.00 91.25 111 PRO A CA 1
ATOM 842 C C . PRO A 1 111 ? -15.045 1.023 2.543 1.00 91.25 111 PRO A C 1
ATOM 844 O O . PRO A 1 111 ? -13.953 1.572 2.367 1.00 91.25 111 PRO A O 1
ATOM 847 N N . PRO A 1 112 ? -15.445 0.666 3.776 1.00 94.38 112 PRO A N 1
ATOM 848 C CA . PRO A 1 112 ? -14.596 0.826 4.947 1.00 94.38 112 PRO A CA 1
ATOM 849 C C . PRO A 1 112 ? -13.315 -0.012 4.837 1.00 94.38 112 PRO A C 1
ATOM 851 O O . PRO A 1 112 ? -13.345 -1.162 4.396 1.00 94.38 112 PRO A O 1
ATOM 854 N N . CYS A 1 113 ? -12.201 0.544 5.318 1.00 97.38 113 CYS A N 1
ATOM 855 C CA . CYS A 1 113 ? -10.922 -0.156 5.400 1.00 97.38 113 CYS A CA 1
ATOM 856 C C . CYS A 1 113 ? -10.614 -0.586 6.844 1.00 97.38 113 CYS A C 1
ATOM 858 O O . CYS A 1 113 ? -10.659 0.231 7.767 1.00 97.38 113 CYS A O 1
ATOM 860 N N . VAL A 1 114 ? -10.283 -1.861 7.031 1.00 98.31 114 VAL A N 1
ATOM 861 C CA . VAL A 1 114 ? -9.651 -2.424 8.231 1.00 98.31 114 VAL A CA 1
ATOM 862 C C . VAL A 1 114 ? -8.152 -2.522 7.963 1.00 98.31 114 VAL A C 1
ATOM 864 O O . VAL A 1 114 ? -7.762 -2.924 6.869 1.00 98.31 114 VAL A O 1
ATOM 867 N N . TYR A 1 115 ? -7.318 -2.170 8.936 1.00 98.50 115 TYR A N 1
ATOM 868 C CA . TYR A 1 115 ? -5.863 -2.244 8.816 1.00 98.50 115 TYR A CA 1
ATOM 869 C C . TYR A 1 115 ? -5.258 -3.109 9.926 1.00 98.50 115 TYR A C 1
ATOM 871 O O . TYR A 1 115 ? -5.547 -2.893 11.103 1.00 98.50 115 TYR A O 1
ATOM 879 N N . THR A 1 116 ? -4.432 -4.092 9.558 1.00 98.06 116 THR A N 1
ATOM 880 C CA . THR A 1 116 ? -3.735 -4.979 10.501 1.00 98.06 116 THR A CA 1
ATOM 881 C C . THR A 1 116 ? -2.248 -4.704 10.542 1.00 98.06 116 THR A C 1
ATOM 883 O O . THR A 1 116 ? -1.609 -4.616 9.496 1.00 98.06 116 THR A O 1
ATOM 886 N N . ILE A 1 117 ? -1.703 -4.655 11.758 1.00 96.56 117 ILE A N 1
ATOM 887 C CA . ILE A 1 117 ? -0.260 -4.620 12.010 1.00 96.56 117 ILE A CA 1
ATOM 888 C C . ILE A 1 117 ? 0.194 -6.000 12.487 1.00 96.56 117 ILE A C 1
ATOM 890 O O . ILE A 1 117 ? -0.290 -6.498 13.511 1.00 96.56 117 ILE A O 1
ATOM 894 N N . HIS A 1 118 ? 1.133 -6.597 11.757 1.00 94.56 118 HIS A N 1
ATOM 895 C CA . HIS A 1 118 ? 1.793 -7.848 12.127 1.00 94.56 118 HIS A CA 1
ATOM 896 C C . HIS A 1 118 ? 3.117 -7.602 12.841 1.00 94.56 118 HIS A C 1
ATOM 898 O O . HIS A 1 118 ? 3.473 -8.377 13.725 1.00 94.56 118 HIS A O 1
ATOM 904 N N . ASN A 1 119 ? 3.826 -6.527 12.486 1.00 89.50 119 ASN A N 1
ATOM 905 C CA . ASN A 1 119 ? 5.029 -6.106 13.192 1.00 89.50 119 ASN A CA 1
ATOM 906 C C . ASN A 1 119 ? 5.235 -4.582 13.107 1.00 89.50 119 ASN A C 1
ATOM 908 O O . ASN A 1 119 ? 5.472 -4.038 12.029 1.00 89.50 119 ASN A O 1
ATOM 912 N N . ILE A 1 120 ? 5.189 -3.903 14.255 1.00 90.12 120 ILE A N 1
ATOM 913 C CA . ILE A 1 120 ? 5.390 -2.455 14.385 1.00 90.12 120 ILE A CA 1
ATOM 914 C C . ILE A 1 120 ? 6.816 -1.992 14.036 1.00 90.12 120 ILE A C 1
ATOM 916 O O . ILE A 1 120 ? 7.023 -0.815 13.745 1.00 90.12 120 ILE A O 1
ATOM 920 N N . GLU A 1 121 ? 7.797 -2.898 14.015 1.00 89.25 121 GLU A N 1
ATOM 921 C CA . GLU A 1 121 ? 9.174 -2.581 13.617 1.00 89.25 121 GLU A CA 1
ATOM 922 C C . GLU A 1 121 ? 9.273 -2.190 12.132 1.00 89.25 121 GLU A C 1
ATOM 924 O O . GLU A 1 121 ? 10.106 -1.364 11.761 1.00 89.25 121 GLU A O 1
ATOM 929 N N . TYR A 1 122 ? 8.397 -2.724 11.271 1.00 92.44 122 TYR A N 1
ATOM 930 C CA . TYR A 1 122 ? 8.423 -2.464 9.829 1.00 92.44 122 TYR A CA 1
ATOM 931 C C . TYR A 1 122 ? 7.372 -1.428 9.428 1.00 92.44 122 TYR A C 1
ATOM 933 O O . TYR A 1 122 ? 6.241 -1.764 9.083 1.00 92.44 122 TYR A O 1
ATOM 941 N N . GLN A 1 123 ? 7.753 -0.151 9.442 1.00 94.88 123 GLN A N 1
ATOM 942 C CA . GLN A 1 123 ? 6.804 0.958 9.264 1.00 94.88 123 GLN A CA 1
ATOM 943 C C . GLN A 1 123 ? 6.684 1.484 7.825 1.00 94.88 123 GLN A C 1
ATOM 945 O O . GLN A 1 123 ? 5.744 2.221 7.522 1.00 94.88 123 GLN A O 1
ATOM 950 N N . GLY A 1 124 ? 7.614 1.115 6.936 1.00 96.38 124 GLY A N 1
ATOM 951 C CA . GLY A 1 124 ? 7.699 1.686 5.588 1.00 96.38 124 GLY A CA 1
ATOM 952 C C . GLY A 1 124 ? 7.964 3.192 5.642 1.00 96.38 124 GLY A C 1
ATOM 953 O O . GLY A 1 124 ? 7.093 3.981 5.274 1.00 96.38 124 GLY A O 1
ATOM 954 N N . ILE A 1 125 ? 9.136 3.565 6.171 1.00 97.50 125 ILE A N 1
ATOM 955 C CA . ILE A 1 125 ? 9.582 4.956 6.311 1.00 97.50 125 ILE A CA 1
ATOM 956 C C . ILE A 1 125 ? 10.342 5.376 5.056 1.00 97.50 125 ILE A C 1
ATOM 958 O O . ILE A 1 125 ? 11.311 4.728 4.666 1.00 97.50 125 ILE A O 1
ATOM 962 N N . PHE A 1 126 ? 9.918 6.479 4.449 1.00 97.31 126 PHE A N 1
ATOM 963 C CA . PHE A 1 126 ? 10.510 7.026 3.230 1.00 97.31 126 PHE A CA 1
ATOM 964 C C . PHE A 1 126 ? 10.686 8.538 3.339 1.00 97.31 126 PHE A C 1
ATOM 966 O O . PHE A 1 126 ? 9.991 9.189 4.121 1.00 97.31 126 PHE A O 1
ATOM 973 N N . GLY A 1 127 ? 11.625 9.106 2.581 1.00 97.00 127 GLY A N 1
ATOM 974 C CA . GLY A 1 127 ? 11.876 10.544 2.615 1.00 97.00 127 GLY A CA 1
ATOM 975 C C . GLY A 1 127 ? 10.673 11.358 2.110 1.00 97.00 127 GLY A C 1
ATOM 976 O O . GLY A 1 127 ? 9.829 10.836 1.376 1.00 97.00 1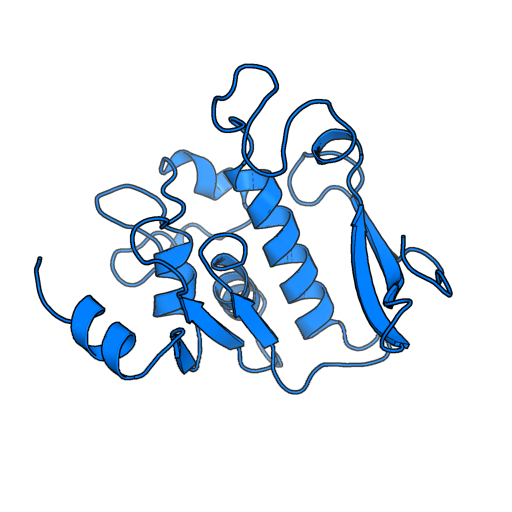27 GLY A O 1
ATOM 977 N N . PRO A 1 128 ? 10.544 12.636 2.503 1.00 95.44 128 PRO A N 1
ATOM 978 C CA . PRO A 1 128 ? 9.405 13.481 2.129 1.00 95.44 128 PRO A CA 1
ATOM 979 C C . PRO A 1 128 ? 9.245 13.665 0.609 1.00 95.44 128 PRO A C 1
ATOM 981 O O . PRO A 1 128 ? 8.138 13.911 0.125 1.00 95.44 128 PRO A O 1
ATOM 984 N N . GLU A 1 129 ? 10.321 13.499 -0.164 1.00 94.38 129 GLU A N 1
ATOM 985 C CA . GLU A 1 129 ? 10.323 13.564 -1.626 1.00 94.38 129 GLU A CA 1
ATOM 986 C C . GLU A 1 129 ? 9.386 12.542 -2.283 1.00 94.38 129 GLU A C 1
ATOM 988 O O . GLU A 1 129 ? 8.926 12.765 -3.406 1.00 94.38 129 GLU A O 1
ATOM 993 N N . VAL A 1 130 ? 9.036 11.447 -1.594 1.00 95.75 130 VAL A N 1
ATOM 994 C CA . VAL A 1 130 ? 8.165 10.418 -2.176 1.00 95.75 130 VAL A CA 1
ATOM 995 C C . VAL A 1 130 ? 6.730 10.889 -2.391 1.00 95.75 130 VAL A C 1
ATOM 997 O O . VAL A 1 130 ? 6.037 10.297 -3.216 1.00 95.75 130 VAL A O 1
ATOM 1000 N N . MET A 1 131 ? 6.272 11.950 -1.715 1.00 94.50 131 MET A N 1
ATOM 1001 C CA . MET A 1 131 ? 4.888 12.438 -1.822 1.00 94.50 131 MET A CA 1
ATOM 1002 C C . MET A 1 131 ? 4.461 12.698 -3.270 1.00 94.50 131 MET A C 1
ATOM 1004 O O . MET A 1 131 ? 3.443 12.174 -3.726 1.00 94.50 131 MET A O 1
ATOM 1008 N N . GLY A 1 132 ? 5.293 13.416 -4.031 1.00 91.19 132 GLY A N 1
ATOM 1009 C CA . GLY A 1 132 ? 5.022 13.732 -5.439 1.00 91.19 132 GLY A CA 1
ATOM 1010 C C . GLY A 1 132 ? 5.086 12.519 -6.374 1.00 91.19 132 GLY A C 1
ATOM 1011 O O . GLY A 1 132 ? 4.704 12.600 -7.538 1.00 91.19 132 GLY A O 1
ATOM 1012 N N . HIS A 1 133 ? 5.562 11.379 -5.880 1.00 96.19 133 HIS A N 1
ATOM 1013 C CA . HIS A 1 133 ? 5.782 10.168 -6.657 1.00 96.19 133 HIS A CA 1
ATOM 1014 C C . HIS A 1 133 ? 4.748 9.071 -6.413 1.00 96.19 133 HIS A C 1
ATOM 1016 O O . HIS A 1 133 ? 4.711 8.100 -7.169 1.00 96.19 133 HIS A O 1
ATOM 1022 N N . VAL A 1 134 ? 3.931 9.205 -5.368 1.00 97.12 134 VAL A N 1
ATOM 1023 C CA . VAL A 1 134 ? 2.946 8.193 -4.962 1.00 97.12 134 VAL A CA 1
ATOM 1024 C C . VAL A 1 134 ? 1.514 8.612 -5.298 1.00 97.12 134 VAL A C 1
ATOM 1026 O O . VAL A 1 134 ? 0.572 7.893 -4.985 1.00 97.12 134 VAL A O 1
ATOM 1029 N N . GLY A 1 135 ? 1.328 9.750 -5.973 1.00 94.88 135 GLY A N 1
ATOM 1030 C CA . GLY A 1 135 ? 0.010 10.220 -6.408 1.00 94.88 135 GLY A CA 1
ATOM 1031 C C . GLY A 1 135 ? -0.894 10.659 -5.254 1.00 94.88 135 GLY A C 1
ATOM 1032 O O . GLY A 1 135 ? -2.114 10.522 -5.358 1.00 94.88 135 GLY A O 1
ATOM 1033 N N . LEU A 1 136 ? -0.292 11.141 -4.164 1.00 96.19 136 LEU A N 1
ATOM 1034 C CA . LEU A 1 136 ? -0.996 11.712 -3.022 1.00 96.19 136 LEU A CA 1
ATOM 1035 C C . LEU A 1 136 ? -0.894 13.230 -3.026 1.00 96.19 136 LEU A C 1
ATOM 1037 O O . LEU A 1 136 ? 0.169 13.792 -3.294 1.00 96.19 136 LEU A O 1
ATOM 1041 N N . ASP A 1 137 ? -1.990 13.882 -2.665 1.00 95.50 137 ASP A N 1
ATOM 1042 C CA . ASP A 1 137 ? -2.015 15.322 -2.475 1.00 95.50 137 ASP A CA 1
ATOM 1043 C C . ASP A 1 137 ? -1.177 15.699 -1.252 1.00 95.50 137 ASP A C 1
ATOM 1045 O O . ASP A 1 137 ? -1.232 15.036 -0.211 1.00 95.50 137 ASP A O 1
ATOM 1049 N N . HIS A 1 138 ? -0.454 16.817 -1.346 1.00 94.56 138 HIS A N 1
ATOM 1050 C CA . HIS A 1 138 ? 0.404 17.314 -0.267 1.00 94.56 138 HIS A CA 1
ATOM 1051 C C . HIS A 1 138 ? -0.333 17.546 1.061 1.00 94.56 138 HIS A C 1
ATOM 1053 O O . HIS A 1 138 ? 0.303 17.494 2.107 1.00 94.56 138 HIS A O 1
ATOM 1059 N N . GLN A 1 139 ? -1.656 17.743 1.043 1.00 95.25 139 GLN A N 1
ATOM 1060 C CA . GLN A 1 139 ? -2.472 17.885 2.256 1.00 95.25 139 GLN A CA 1
ATOM 1061 C C . GLN A 1 139 ? -2.402 16.668 3.195 1.00 95.25 139 GLN A C 1
ATOM 1063 O O . GLN A 1 139 ? -2.553 16.829 4.403 1.00 95.25 139 GLN A O 1
ATOM 1068 N N . HIS A 1 140 ? -2.124 15.469 2.669 1.00 97.12 140 HIS A N 1
ATOM 1069 C CA . HIS A 1 140 ? -1.967 14.265 3.490 1.00 97.12 140 HIS A CA 1
ATOM 1070 C C . HIS A 1 140 ? -0.629 14.237 4.244 1.00 97.12 140 HIS A C 1
ATOM 1072 O O . HIS A 1 140 ? -0.489 13.479 5.206 1.00 97.12 140 HIS A O 1
ATOM 1078 N N . PHE A 1 141 ? 0.359 15.041 3.829 1.00 97.56 141 PHE A N 1
ATOM 1079 C CA . PHE A 1 141 ? 1.657 15.161 4.492 1.00 97.56 141 PHE A CA 1
ATOM 1080 C C . PHE A 1 141 ? 1.589 16.185 5.631 1.00 97.56 141 PHE A C 1
ATOM 1082 O O . PHE A 1 141 ? 2.088 17.305 5.537 1.00 97.56 141 PHE A O 1
ATOM 1089 N N . SER A 1 142 ? 0.921 15.785 6.708 1.00 97.25 142 SER A N 1
ATOM 1090 C CA . SER A 1 142 ? 0.730 16.574 7.924 1.00 97.25 142 SER A CA 1
ATOM 1091 C C . SER A 1 142 ? 0.920 15.714 9.172 1.00 97.25 142 SER A C 1
ATOM 1093 O O . SER A 1 142 ? 0.875 14.479 9.101 1.00 97.25 142 SER A O 1
ATOM 1095 N N . LEU A 1 143 ? 1.090 16.373 10.322 1.00 96.12 143 LEU A N 1
ATOM 1096 C CA . LEU A 1 143 ? 1.235 15.713 11.620 1.00 96.12 143 LEU A CA 1
ATOM 1097 C C . LEU A 1 143 ? 0.001 14.872 11.975 1.00 96.12 143 LEU A C 1
ATOM 1099 O O . LEU A 1 143 ? 0.124 13.819 12.595 1.00 96.12 143 LEU A O 1
ATOM 1103 N N . GLU A 1 144 ? -1.185 15.288 11.547 1.00 96.62 144 GLU A N 1
ATOM 1104 C CA . GLU A 1 144 ? -2.422 14.517 11.678 1.00 96.62 144 GLU A CA 1
ATOM 1105 C C . GLU A 1 144 ? -2.571 13.466 10.569 1.00 96.62 144 GLU A C 1
ATOM 1107 O O . GLU A 1 144 ? -3.351 12.533 10.716 1.00 96.62 144 GLU A O 1
ATOM 1112 N N . GLY A 1 145 ? -1.817 13.601 9.476 1.00 97.06 145 GLY A N 1
ATOM 1113 C CA . GLY A 1 145 ? -1.780 12.705 8.328 1.00 97.06 145 GLY A CA 1
ATOM 1114 C C . GLY A 1 145 ? -0.603 11.729 8.367 1.00 97.06 145 GLY A C 1
ATOM 1115 O O . GLY A 1 145 ? -0.299 11.123 9.393 1.00 97.06 145 GLY A O 1
ATOM 1116 N N . ILE A 1 146 ? 0.062 11.541 7.227 1.00 97.56 146 ILE A N 1
ATOM 1117 C CA . ILE A 1 146 ? 1.050 10.467 7.025 1.00 97.56 146 ILE A CA 1
ATOM 1118 C C . ILE A 1 146 ? 2.485 10.837 7.437 1.00 97.56 146 ILE A C 1
ATOM 1120 O O . ILE A 1 146 ? 3.369 9.979 7.383 1.00 97.56 146 ILE A O 1
ATOM 1124 N N . GLU A 1 147 ? 2.735 12.094 7.814 1.00 98.00 147 GLU A N 1
ATOM 1125 C CA . GLU A 1 147 ? 4.068 12.572 8.203 1.00 98.00 147 GLU A CA 1
ATOM 1126 C C . GLU A 1 147 ? 4.519 11.941 9.528 1.00 98.00 147 GLU A C 1
ATOM 1128 O O . GLU A 1 147 ? 3.738 11.785 10.456 1.00 98.00 147 GLU A O 1
ATOM 1133 N N . PHE A 1 148 ? 5.780 11.552 9.644 1.00 97.50 148 PHE A N 1
ATOM 1134 C CA . PHE A 1 148 ? 6.345 10.950 10.843 1.00 97.50 148 PHE A CA 1
ATOM 1135 C C . PHE A 1 148 ? 7.793 11.413 11.025 1.00 97.50 148 PHE A C 1
ATOM 1137 O O . PHE A 1 148 ? 8.698 10.930 10.347 1.00 97.50 148 PHE A O 1
ATOM 1144 N N . HIS A 1 149 ? 8.012 12.370 11.928 1.00 96.75 149 HIS A N 1
ATOM 1145 C CA . HIS A 1 149 ? 9.318 12.982 12.215 1.00 96.75 149 HIS A CA 1
ATOM 1146 C C . HIS A 1 149 ? 10.025 13.607 10.993 1.00 96.75 149 HIS A C 1
ATOM 1148 O O . HIS A 1 149 ? 11.248 13.565 10.878 1.00 96.75 149 HIS A O 1
ATOM 1154 N N . GLY A 1 150 ? 9.264 14.197 10.075 1.00 96.81 150 GLY A N 1
ATOM 1155 C CA . GLY A 1 150 ? 9.711 14.785 8.812 1.00 96.81 150 GLY A CA 1
ATOM 1156 C C . GLY A 1 150 ? 9.732 13.802 7.638 1.00 96.81 150 GLY A C 1
ATOM 1157 O O . GLY A 1 150 ? 10.053 14.203 6.521 1.00 96.81 150 GLY A O 1
ATOM 1158 N N . TRP A 1 151 ? 9.380 12.537 7.873 1.00 98.12 151 TRP A N 1
ATOM 1159 C CA . TRP A 1 151 ? 9.374 11.461 6.880 1.00 98.12 151 TRP A CA 1
ATOM 1160 C C . TRP A 1 151 ? 7.947 11.034 6.540 1.00 98.12 151 TRP A C 1
ATOM 1162 O O . TRP A 1 151 ? 6.994 11.413 7.210 1.00 98.12 151 TRP A O 1
ATOM 1172 N N . VAL A 1 152 ? 7.774 10.232 5.496 1.00 98.12 152 VAL A N 1
ATOM 1173 C CA . VAL A 1 152 ? 6.501 9.579 5.175 1.00 98.12 152 VAL A CA 1
ATOM 1174 C C . VAL A 1 152 ? 6.484 8.192 5.810 1.00 98.12 152 VAL A C 1
ATOM 1176 O O . VAL A 1 152 ? 7.404 7.410 5.584 1.00 98.12 152 VAL A O 1
ATOM 1179 N N . SER A 1 153 ? 5.427 7.863 6.557 1.00 98.31 153 SER A N 1
ATOM 1180 C CA . SER A 1 153 ? 5.208 6.520 7.109 1.00 98.31 153 SER A CA 1
ATOM 1181 C C . SER A 1 153 ? 3.965 5.878 6.503 1.00 98.31 153 SER A C 1
ATOM 1183 O O . SER A 1 153 ? 2.838 6.338 6.713 1.00 98.31 153 SER A O 1
ATOM 1185 N N . TYR A 1 154 ? 4.148 4.782 5.763 1.00 98.44 154 TYR A N 1
ATOM 1186 C CA . TYR A 1 154 ? 3.011 4.051 5.192 1.00 98.44 154 TYR A CA 1
ATOM 1187 C C . TYR A 1 154 ? 2.194 3.358 6.281 1.00 98.44 154 TYR A C 1
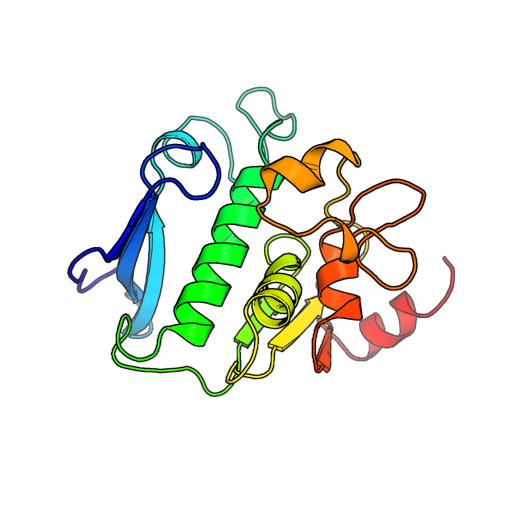ATOM 1189 O O . TYR A 1 154 ? 0.969 3.315 6.192 1.00 98.44 154 TYR A O 1
ATOM 1197 N N . MET A 1 155 ? 2.836 2.877 7.348 1.00 98.25 155 MET A N 1
ATOM 1198 C CA . MET A 1 155 ? 2.106 2.364 8.505 1.00 98.25 155 MET A CA 1
ATOM 1199 C C . MET A 1 155 ? 1.255 3.453 9.161 1.00 98.25 155 MET A C 1
ATOM 1201 O O . MET A 1 155 ? 0.100 3.187 9.492 1.00 98.25 155 MET A O 1
ATOM 1205 N N . LYS A 1 156 ? 1.780 4.678 9.313 1.00 97.88 156 LYS A N 1
ATOM 1206 C CA . LYS A 1 156 ? 1.004 5.793 9.869 1.00 97.88 156 LYS A CA 1
ATOM 1207 C C . LYS A 1 156 ? -0.209 6.122 9.000 1.00 97.88 156 LYS A C 1
ATOM 1209 O O . LYS A 1 156 ? -1.290 6.330 9.540 1.00 97.88 156 LYS A O 1
ATOM 1214 N N . ALA A 1 157 ? -0.066 6.091 7.675 1.00 98.12 157 ALA A N 1
ATOM 1215 C CA . ALA A 1 157 ? -1.202 6.227 6.764 1.00 98.12 157 ALA A CA 1
ATOM 1216 C C . ALA A 1 157 ? -2.294 5.177 7.048 1.00 98.12 157 ALA A C 1
ATOM 1218 O O . ALA A 1 157 ? -3.469 5.522 7.178 1.00 98.12 157 ALA A O 1
ATOM 1219 N N . GLY A 1 158 ? -1.900 3.915 7.245 1.00 98.00 158 GLY A N 1
ATOM 1220 C CA . GLY A 1 158 ? -2.811 2.839 7.637 1.00 98.00 158 GLY A CA 1
ATOM 1221 C C . GLY A 1 158 ? -3.495 3.095 8.984 1.00 98.00 158 GLY A C 1
ATOM 1222 O O . GLY A 1 158 ? -4.703 2.916 9.110 1.00 98.00 158 GLY A O 1
ATOM 1223 N N . LEU A 1 159 ? -2.734 3.562 9.976 1.00 97.19 159 LEU A N 1
ATOM 1224 C CA . LEU A 1 159 ? -3.217 3.869 11.324 1.00 97.19 159 LEU A CA 1
ATOM 1225 C C . LEU A 1 159 ? -4.228 5.020 11.363 1.00 97.19 159 LEU A C 1
ATOM 1227 O O . LEU A 1 159 ? -5.227 4.930 12.072 1.00 97.19 159 LEU A O 1
ATOM 1231 N N . VAL A 1 160 ? -3.951 6.095 10.626 1.00 97.81 160 VAL A N 1
ATOM 1232 C CA . VAL A 1 160 ? -4.736 7.336 10.664 1.00 97.81 160 VAL A CA 1
ATOM 1233 C C . VAL A 1 160 ? -6.033 7.204 9.869 1.00 97.81 160 VAL A C 1
ATOM 1235 O O . VAL A 1 160 ? -7.083 7.637 10.337 1.00 97.81 160 VAL A O 1
ATOM 1238 N N . TYR A 1 161 ? -5.977 6.605 8.677 1.00 97.69 161 TYR A N 1
ATOM 1239 C CA . TYR A 1 161 ? -7.090 6.665 7.723 1.00 97.69 161 TYR A CA 1
ATOM 1240 C C . TYR A 1 161 ? -7.978 5.410 7.735 1.00 97.69 161 TYR A C 1
ATOM 1242 O O . TYR A 1 161 ? -9.073 5.417 7.168 1.00 97.69 161 TYR A O 1
ATOM 1250 N N . ALA A 1 162 ? -7.555 4.306 8.363 1.00 97.56 162 ALA A N 1
ATOM 1251 C CA . ALA A 1 162 ? -8.401 3.119 8.465 1.00 97.56 162 ALA A CA 1
ATOM 1252 C C . ALA A 1 162 ? -9.564 3.319 9.449 1.00 97.56 162 ALA A C 1
ATOM 1254 O O . ALA A 1 162 ? -9.443 3.933 10.506 1.00 97.56 162 ALA A O 1
ATOM 1255 N N . ARG A 1 163 ? -10.712 2.703 9.152 1.00 96.75 163 ARG A N 1
ATOM 1256 C CA . ARG A 1 163 ? -11.903 2.752 10.019 1.00 96.75 163 ARG A CA 1
ATOM 1257 C C . ARG A 1 163 ? -11.746 1.902 11.282 1.00 96.75 163 ARG A C 1
ATOM 1259 O O . ARG A 1 163 ? -12.399 2.150 12.305 1.00 96.75 163 ARG A O 1
ATOM 1266 N N . ARG A 1 164 ? -10.957 0.833 11.184 1.00 97.31 164 ARG A N 1
ATOM 1267 C CA . ARG A 1 164 ? -10.671 -0.107 12.269 1.00 97.31 164 ARG A CA 1
ATOM 1268 C C . ARG A 1 164 ? -9.240 -0.596 12.162 1.00 97.31 164 ARG A C 1
ATOM 1270 O O . ARG A 1 164 ? -8.746 -0.834 11.064 1.00 97.31 164 ARG A O 1
ATOM 1277 N N . LEU A 1 165 ? -8.640 -0.806 13.323 1.00 96.88 165 LEU A N 1
ATOM 1278 C CA . LEU A 1 165 ? -7.305 -1.357 13.472 1.00 96.88 165 LEU A CA 1
ATOM 1279 C C . LEU A 1 165 ? -7.406 -2.731 14.122 1.00 96.88 165 LEU A C 1
ATOM 1281 O O . LEU A 1 165 ? -8.217 -2.929 15.030 1.00 96.88 165 LEU A O 1
ATOM 1285 N N . THR A 1 166 ? -6.585 -3.670 13.673 1.00 96.25 166 THR A N 1
ATOM 1286 C CA . THR A 1 166 ? -6.405 -4.960 14.339 1.00 96.25 166 THR A CA 1
ATOM 1287 C C . THR A 1 166 ? -4.925 -5.327 14.396 1.00 96.25 166 THR A C 1
ATOM 1289 O O . THR A 1 166 ? -4.075 -4.698 13.766 1.00 96.25 166 THR A O 1
ATOM 1292 N N . THR A 1 167 ? -4.603 -6.350 15.177 1.00 94.25 167 THR A N 1
ATOM 1293 C CA . THR A 1 167 ? -3.264 -6.933 15.228 1.00 94.25 167 THR A CA 1
ATOM 1294 C C . THR A 1 167 ? -3.368 -8.453 15.334 1.00 94.25 167 THR A C 1
ATOM 1296 O O . THR A 1 167 ? -4.465 -9.004 15.457 1.00 94.25 167 THR A O 1
ATOM 1299 N N . VAL A 1 168 ? -2.228 -9.142 15.291 1.00 91.50 168 VAL A N 1
ATOM 1300 C CA . VAL A 1 168 ? -2.160 -10.613 15.279 1.00 91.50 168 VAL A CA 1
ATOM 1301 C C . VAL A 1 168 ? -2.591 -11.286 16.583 1.00 91.50 168 VAL A C 1
ATOM 1303 O O . VAL A 1 168 ? -2.890 -12.478 16.579 1.00 91.50 168 VAL A O 1
ATOM 1306 N N . SER A 1 169 ? -2.637 -10.562 17.708 1.00 89.56 169 SER A N 1
ATOM 1307 C CA . SER A 1 169 ? -3.155 -11.111 18.965 1.00 89.56 169 SER A CA 1
ATOM 1308 C C . SER A 1 169 ? -3.587 -10.030 19.965 1.00 89.56 169 SER A C 1
ATOM 1310 O O . SER A 1 169 ? -3.048 -8.921 19.953 1.00 89.56 169 SER A O 1
ATOM 1312 N N . PRO A 1 170 ? -4.502 -10.349 20.904 1.00 86.06 170 PRO A N 1
ATOM 1313 C CA . PRO A 1 170 ? -4.875 -9.427 21.978 1.00 86.06 170 PRO A CA 1
ATOM 1314 C C . PRO A 1 170 ? -3.704 -9.024 22.880 1.00 86.06 170 PRO A C 1
ATOM 1316 O O . PRO A 1 170 ? -3.711 -7.931 23.438 1.00 86.06 170 PRO A O 1
ATOM 1319 N N . THR A 1 171 ? -2.727 -9.915 23.061 1.00 89.44 171 THR A N 1
ATOM 1320 C CA . THR A 1 171 ? -1.525 -9.635 23.855 1.00 89.44 171 THR A CA 1
ATOM 1321 C C . THR A 1 171 ? -0.632 -8.642 23.129 1.00 89.44 171 THR A C 1
ATOM 1323 O O . THR A 1 171 ? -0.354 -7.583 23.681 1.00 89.44 171 THR A O 1
ATOM 1326 N N . TYR A 1 172 ? -0.327 -8.909 21.858 1.00 87.88 172 TYR A N 1
ATOM 1327 C CA . TYR A 1 172 ? 0.467 -8.009 21.028 1.00 87.88 172 TYR A CA 1
ATOM 1328 C C . TYR A 1 172 ? -0.174 -6.620 20.910 1.00 87.88 172 TYR A C 1
ATOM 1330 O O . TYR A 1 172 ? 0.508 -5.610 21.017 1.00 87.88 172 TYR A O 1
ATOM 1338 N N . ALA A 1 173 ? -1.506 -6.549 20.785 1.00 84.75 173 ALA A N 1
ATOM 1339 C CA . ALA A 1 173 ? -2.236 -5.280 20.773 1.00 84.75 173 ALA A CA 1
ATOM 1340 C C . ALA A 1 173 ? -1.984 -4.412 22.018 1.00 84.75 173 ALA A C 1
ATOM 1342 O O . ALA A 1 173 ? -1.998 -3.191 21.904 1.00 84.75 173 ALA A O 1
ATOM 1343 N N . ARG A 1 174 ? -1.783 -5.023 23.194 1.00 87.19 174 ARG A N 1
ATOM 1344 C CA . ARG A 1 174 ? -1.462 -4.296 24.432 1.00 87.19 174 ARG A CA 1
ATOM 1345 C C . ARG A 1 174 ? 0.010 -3.904 24.490 1.00 87.19 174 ARG A C 1
ATOM 1347 O O . ARG A 1 174 ? 0.308 -2.788 24.891 1.00 87.19 174 ARG A O 1
ATOM 1354 N N . GLU A 1 175 ? 0.901 -4.799 24.074 1.00 87.50 175 GLU A N 1
ATOM 1355 C CA . GLU A 1 175 ? 2.353 -4.576 24.089 1.00 87.50 175 GLU A CA 1
ATOM 1356 C C . GLU A 1 175 ? 2.753 -3.370 23.232 1.00 87.50 175 GLU A C 1
ATOM 1358 O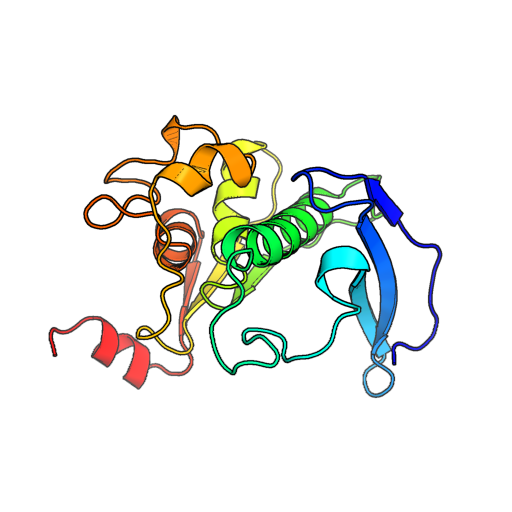 O . GLU A 1 175 ? 3.499 -2.508 23.684 1.00 87.50 175 GLU A O 1
ATOM 1363 N N . VAL A 1 176 ? 2.190 -3.243 22.027 1.00 84.56 176 VAL A N 1
ATOM 1364 C CA . VAL A 1 176 ? 2.530 -2.139 21.109 1.00 84.56 176 VAL A CA 1
ATOM 1365 C C . VAL A 1 176 ? 1.971 -0.772 21.522 1.00 84.56 176 VAL A C 1
ATOM 1367 O O . VAL A 1 176 ? 2.263 0.229 20.875 1.00 84.56 176 VAL A O 1
ATOM 1370 N N . GLN A 1 177 ? 1.146 -0.711 22.571 1.00 85.62 177 GLN A N 1
ATOM 1371 C CA . GLN A 1 177 ? 0.606 0.543 23.114 1.00 85.62 177 GLN A CA 1
ATOM 1372 C C . GLN A 1 177 ? 1.453 1.101 24.262 1.00 85.62 177 GLN A C 1
ATOM 1374 O O . GLN A 1 177 ? 1.192 2.208 24.735 1.00 85.62 177 GLN A O 1
ATOM 1379 N N . THR A 1 178 ? 2.447 0.346 24.727 1.00 82.75 178 THR A N 1
ATOM 1380 C CA . THR A 1 178 ? 3.351 0.752 25.802 1.00 82.75 178 THR A CA 1
ATOM 1381 C C . THR A 1 178 ? 4.744 1.058 25.252 1.00 82.75 178 THR A C 1
ATOM 1383 O O . THR A 1 178 ? 5.152 0.422 24.281 1.00 82.75 178 THR A O 1
ATOM 1386 N N . PRO A 1 179 ? 5.488 2.014 25.842 1.00 73.12 179 PRO A N 1
ATOM 1387 C CA . PRO A 1 179 ? 6.894 2.220 25.504 1.00 73.12 179 PRO A CA 1
ATOM 1388 C C . PRO A 1 179 ? 7.706 0.932 25.680 1.00 73.12 179 PRO A C 1
ATOM 1390 O O . PRO A 1 179 ? 7.388 0.126 26.558 1.00 73.12 179 PRO A O 1
ATOM 1393 N N . ALA A 1 180 ? 8.743 0.774 24.858 1.00 60.12 180 ALA A N 1
ATOM 1394 C CA . ALA A 1 180 ? 9.753 -0.268 25.030 1.00 60.12 180 ALA A CA 1
ATOM 1395 C C . ALA A 1 180 ? 10.672 0.025 26.226 1.00 60.12 180 ALA A C 1
ATOM 1397 O O . ALA A 1 180 ? 10.927 1.225 26.495 1.00 60.12 180 ALA A O 1
#

Sequence (180 aa):
MLADKGRPIRLGDPLGLGESRLVPGRMPDSGVRAWVLDCPPMFTRDGGPYLGPDGNDWPDNFKRFALLARAAALVGIGGSMMGWQPDVIHANDWQTGLVPVYLDQWGSPVPPCVYTIHNIEYQGIFGPEVMGHVGLDHQHFSLEGIEFHGWVSYMKAGLVYARRLTTVSPTYAREVQTPA

Radius of gyration: 16.57 Å; chains: 1; bounding box: 42×43×45 Å

pLDDT: mean 92.95, std 6.7, range [59.09, 98.56]